Protein AF-A0A428MPW0-F1 (afdb_monomer)

Structure (mmCIF, N/CA/C/O backbone):
data_AF-A0A428MPW0-F1
#
_entry.id   AF-A0A428MPW0-F1
#
loop_
_atom_site.group_PDB
_atom_site.id
_atom_site.type_symbol
_atom_site.label_atom_id
_atom_site.label_alt_id
_atom_site.label_comp_id
_atom_site.label_asym_id
_atom_site.label_entity_id
_atom_site.label_seq_id
_atom_site.pdbx_PDB_ins_code
_atom_site.Cartn_x
_atom_site.Cartn_y
_atom_site.Cartn_z
_atom_site.occupancy
_atom_site.B_i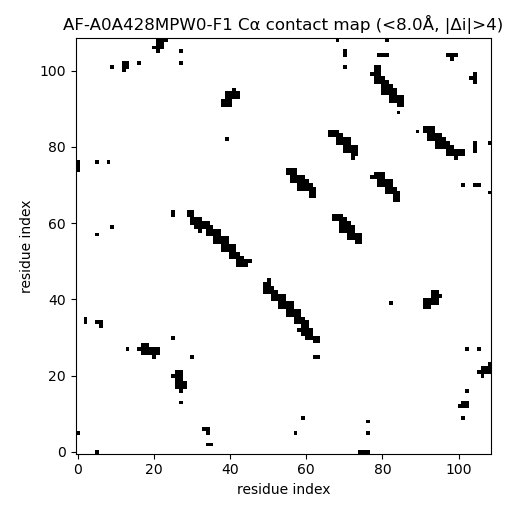so_or_equiv
_atom_site.auth_seq_id
_atom_site.auth_comp_id
_atom_site.auth_asym_id
_atom_site.auth_atom_id
_atom_site.pdbx_PDB_model_num
ATOM 1 N N . MET A 1 1 ? 7.325 -9.924 6.554 1.00 91.38 1 MET A N 1
ATOM 2 C CA . MET A 1 1 ? 8.188 -9.759 5.364 1.00 91.38 1 MET A CA 1
ATOM 3 C C . MET A 1 1 ? 9.357 -8.851 5.699 1.00 91.38 1 MET A C 1
ATOM 5 O O . MET A 1 1 ? 9.219 -8.019 6.589 1.00 91.38 1 MET A O 1
ATOM 9 N N . THR A 1 2 ? 10.486 -9.008 5.016 1.00 96.00 2 THR A N 1
ATOM 10 C CA . THR A 1 2 ? 11.649 -8.113 5.094 1.00 96.00 2 THR A CA 1
ATOM 11 C C . THR A 1 2 ? 11.531 -6.968 4.084 1.00 96.00 2 THR A C 1
ATOM 13 O O . THR A 1 2 ? 10.747 -7.035 3.137 1.00 96.00 2 THR A O 1
ATOM 16 N N . LEU A 1 3 ? 12.332 -5.913 4.260 1.00 96.75 3 LEU A N 1
ATOM 17 C CA . LEU A 1 3 ? 12.370 -4.779 3.331 1.00 96.75 3 LEU A CA 1
ATOM 18 C C . LEU A 1 3 ? 12.717 -5.208 1.893 1.00 96.75 3 LEU A C 1
ATOM 20 O O . LEU A 1 3 ? 12.130 -4.696 0.939 1.00 96.75 3 LEU A O 1
ATOM 24 N N . ASP A 1 4 ? 13.643 -6.153 1.730 1.00 97.62 4 ASP A N 1
ATOM 25 C CA . ASP A 1 4 ? 14.075 -6.613 0.408 1.00 97.62 4 ASP A CA 1
ATOM 26 C C . ASP A 1 4 ? 13.006 -7.464 -0.283 1.00 97.62 4 ASP A C 1
ATOM 28 O O . ASP A 1 4 ? 12.777 -7.296 -1.481 1.00 97.62 4 ASP A O 1
ATOM 32 N N . GLU A 1 5 ? 12.276 -8.291 0.471 1.00 98.00 5 GLU A N 1
ATOM 33 C CA . GLU A 1 5 ? 11.110 -9.020 -0.047 1.00 98.00 5 GLU A CA 1
ATOM 34 C C . GLU A 1 5 ? 10.023 -8.056 -0.538 1.00 98.00 5 GLU A C 1
ATOM 36 O O . GLU A 1 5 ? 9.470 -8.242 -1.623 1.00 98.00 5 GLU A O 1
ATOM 41 N N . VAL A 1 6 ? 9.746 -6.987 0.219 1.00 98.12 6 VAL A N 1
ATOM 42 C CA . VAL A 1 6 ? 8.759 -5.971 -0.178 1.00 98.12 6 VAL A CA 1
ATOM 43 C C . VAL A 1 6 ? 9.205 -5.239 -1.442 1.00 98.12 6 VAL A C 1
ATOM 45 O O . VAL A 1 6 ? 8.417 -5.079 -2.373 1.00 98.12 6 VAL A O 1
ATOM 48 N N . ARG A 1 7 ? 10.477 -4.832 -1.524 1.00 98.31 7 ARG A N 1
ATOM 49 C CA . ARG A 1 7 ? 11.033 -4.189 -2.727 1.00 98.31 7 ARG A CA 1
ATOM 50 C C . ARG A 1 7 ? 10.943 -5.097 -3.949 1.00 98.31 7 ARG A C 1
ATOM 52 O O . ARG A 1 7 ? 10.584 -4.621 -5.025 1.00 98.31 7 ARG A O 1
ATOM 59 N N . ALA A 1 8 ? 11.263 -6.380 -3.794 1.00 97.94 8 ALA A N 1
ATOM 60 C CA . ALA A 1 8 ? 11.168 -7.356 -4.872 1.00 97.94 8 ALA A CA 1
ATOM 61 C C . ALA A 1 8 ? 9.721 -7.514 -5.360 1.00 97.94 8 ALA A C 1
ATOM 63 O O . ALA A 1 8 ? 9.478 -7.467 -6.565 1.00 97.94 8 ALA A O 1
ATOM 64 N N . LEU A 1 9 ? 8.757 -7.612 -4.439 1.00 98.06 9 LEU A N 1
ATOM 65 C CA . LEU A 1 9 ? 7.338 -7.730 -4.776 1.00 98.06 9 LEU A CA 1
ATOM 66 C C . LEU A 1 9 ? 6.808 -6.480 -5.497 1.00 98.06 9 LEU A C 1
ATOM 68 O O . LEU A 1 9 ? 6.153 -6.602 -6.531 1.00 98.06 9 LEU A O 1
ATOM 72 N N . VAL A 1 10 ? 7.117 -5.281 -4.990 1.00 97.88 10 VAL A N 1
ATOM 73 C CA . VAL A 1 10 ? 6.702 -4.012 -5.614 1.00 97.88 10 VAL A CA 1
ATOM 74 C C . VAL A 1 10 ? 7.257 -3.898 -7.032 1.00 97.88 10 VAL A C 1
ATOM 76 O O . VAL A 1 10 ? 6.512 -3.544 -7.940 1.00 97.88 10 VAL A O 1
ATOM 79 N N . ARG A 1 11 ? 8.532 -4.255 -7.246 1.00 97.81 11 ARG A N 1
ATOM 80 C CA . ARG A 1 11 ? 9.144 -4.285 -8.586 1.00 97.81 11 ARG A CA 1
ATOM 81 C C . ARG A 1 11 ? 8.453 -5.284 -9.509 1.00 97.81 11 ARG A C 1
ATOM 83 O O . ARG A 1 11 ? 8.158 -4.944 -10.648 1.00 97.81 11 ARG A O 1
ATOM 90 N N . ALA A 1 12 ? 8.174 -6.493 -9.025 1.00 97.38 12 ALA A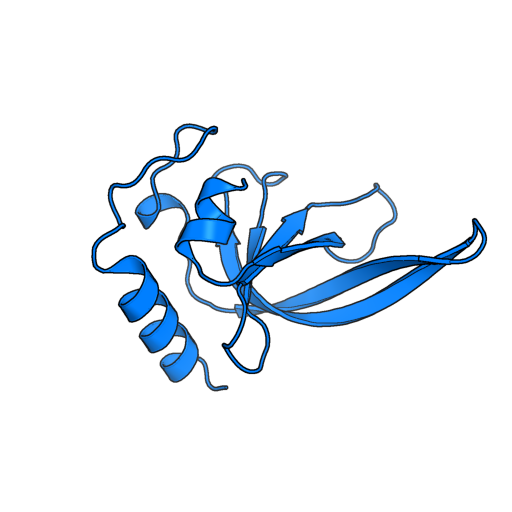 N 1
ATOM 91 C CA . ALA A 1 12 ? 7.495 -7.515 -9.818 1.00 97.38 12 ALA A CA 1
ATOM 92 C C . ALA A 1 12 ? 6.080 -7.074 -10.233 1.00 97.38 12 ALA A C 1
ATOM 94 O O . ALA A 1 12 ? 5.677 -7.289 -11.370 1.00 97.38 12 ALA A O 1
ATOM 95 N N . GLN A 1 13 ? 5.342 -6.412 -9.339 1.00 96.19 13 GLN A N 1
ATOM 96 C CA . GLN A 1 13 ? 3.984 -5.924 -9.603 1.00 96.19 13 GLN A CA 1
ATOM 97 C C . GLN A 1 13 ? 3.937 -4.677 -10.506 1.00 96.19 13 GLN A C 1
ATOM 99 O O . GLN A 1 13 ? 2.895 -4.396 -11.099 1.00 96.19 13 GLN A O 1
ATOM 104 N N . SER A 1 14 ? 5.031 -3.915 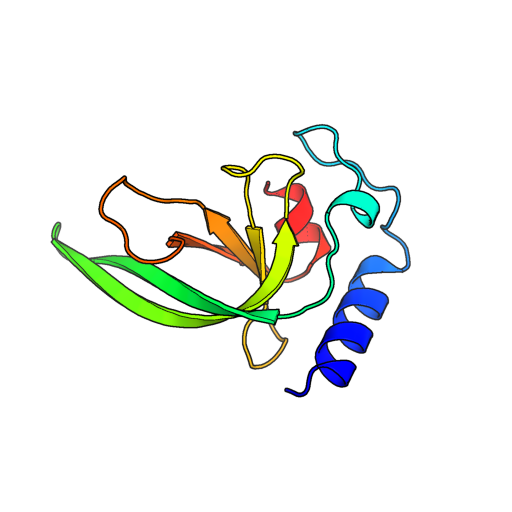-10.613 1.00 96.56 14 SER A N 1
ATOM 105 C CA . SER A 1 14 ? 5.077 -2.667 -11.386 1.00 96.56 14 SER A CA 1
ATOM 106 C C . SER A 1 14 ? 5.798 -2.763 -12.729 1.00 96.56 14 SER A C 1
ATOM 108 O O . SER A 1 14 ? 5.615 -1.861 -13.542 1.00 96.56 14 SER A O 1
ATOM 110 N N . ALA A 1 15 ? 6.575 -3.823 -12.982 1.00 94.25 15 ALA A N 1
ATOM 111 C CA . ALA A 1 15 ? 7.524 -3.920 -14.099 1.00 94.25 15 ALA A CA 1
ATOM 112 C C . ALA A 1 15 ? 6.960 -3.502 -15.471 1.00 94.25 15 ALA A C 1
ATOM 114 O O . ALA A 1 15 ? 7.621 -2.774 -16.207 1.00 94.25 15 ALA A O 1
ATOM 115 N N . GLU A 1 16 ? 5.733 -3.909 -15.797 1.00 95.25 16 GLU A N 1
ATOM 116 C CA . GLU A 1 16 ? 5.092 -3.618 -17.092 1.00 95.25 16 GLU A CA 1
ATOM 117 C C . GLU A 1 16 ? 4.179 -2.382 -17.062 1.00 95.25 16 GLU A C 1
ATOM 119 O O . GLU A 1 16 ? 3.648 -1.969 -18.088 1.00 95.25 16 GLU A O 1
ATOM 124 N N . ASN A 1 17 ? 3.999 -1.769 -15.889 1.00 97.06 17 ASN A N 1
ATOM 125 C CA . ASN A 1 17 ? 2.972 -0.757 -15.642 1.00 97.06 17 ASN A CA 1
ATOM 126 C C . ASN A 1 17 ? 3.529 0.599 -15.187 1.00 97.06 17 ASN A C 1
ATOM 128 O O . ASN A 1 17 ? 2.757 1.491 -14.845 1.00 97.06 17 ASN A O 1
ATOM 132 N N . LEU A 1 18 ? 4.853 0.787 -15.171 1.00 97.06 18 LEU A N 1
ATOM 133 C CA . LEU A 1 18 ? 5.498 2.006 -14.658 1.00 97.06 18 LEU A CA 1
ATOM 134 C C . LEU A 1 18 ? 4.988 3.303 -15.310 1.00 97.06 18 LEU A C 1
ATOM 136 O O . LEU A 1 18 ? 4.893 4.331 -14.639 1.00 97.06 18 LEU A O 1
ATOM 140 N N . SER A 1 19 ? 4.628 3.249 -16.594 1.00 97.88 19 SER A N 1
ATOM 141 C CA . SER A 1 19 ? 4.137 4.391 -17.373 1.00 97.88 19 SER A CA 1
ATOM 142 C C . SER A 1 19 ? 2.620 4.603 -17.295 1.00 97.88 19 SER A C 1
ATOM 144 O O . SER A 1 19 ? 2.123 5.605 -17.820 1.00 97.88 19 SER A O 1
ATOM 146 N N . VAL A 1 20 ? 1.879 3.700 -16.641 1.00 98.12 20 VAL A N 1
ATOM 147 C CA . VAL A 1 20 ? 0.428 3.830 -16.456 1.00 98.12 20 VAL A CA 1
ATOM 148 C C . VAL A 1 20 ? 0.136 5.061 -15.605 1.00 98.12 20 VAL A C 1
ATOM 150 O O . VAL A 1 20 ? 0.823 5.323 -14.620 1.00 98.12 20 VAL A O 1
ATOM 153 N N . THR A 1 21 ? -0.888 5.816 -16.002 1.00 97.69 21 THR A N 1
ATOM 154 C CA . THR A 1 21 ? -1.307 7.069 -15.364 1.00 97.69 21 THR A CA 1
ATOM 155 C C . THR A 1 21 ? -2.670 6.887 -14.691 1.00 97.69 21 THR A C 1
ATOM 157 O O . THR A 1 21 ? -3.559 6.297 -15.304 1.00 97.69 21 THR A O 1
ATOM 160 N N . ASN A 1 22 ? -2.847 7.370 -13.456 1.00 95.94 22 ASN A N 1
ATOM 161 C CA . ASN A 1 22 ? -4.135 7.317 -12.744 1.00 95.94 22 ASN A CA 1
ATOM 162 C C . ASN A 1 22 ? -5.027 8.546 -13.034 1.00 95.94 22 ASN A C 1
ATOM 164 O O . ASN A 1 22 ? -4.661 9.441 -13.803 1.00 95.94 22 ASN A O 1
ATOM 168 N N . ALA A 1 23 ? -6.200 8.618 -12.393 1.00 94.06 23 ALA A N 1
ATOM 169 C CA . ALA A 1 23 ? -7.139 9.736 -12.544 1.00 94.06 23 ALA A CA 1
ATOM 170 C C . ALA A 1 23 ? -6.546 11.089 -12.101 1.00 94.06 23 ALA A C 1
ATOM 172 O O . ALA A 1 23 ? -6.874 12.131 -12.673 1.00 94.06 23 ALA A O 1
ATOM 173 N N . HIS A 1 24 ? -5.613 11.070 -11.147 1.00 93.31 24 HIS A N 1
ATOM 174 C CA . HIS A 1 24 ? -4.887 12.248 -10.665 1.00 93.31 24 HIS A CA 1
ATOM 175 C C . HIS A 1 24 ? -3.671 12.628 -11.525 1.00 93.31 24 HIS A C 1
ATOM 177 O O . HIS A 1 24 ? -2.903 13.519 -11.163 1.00 93.31 24 HIS A O 1
ATOM 183 N N . ARG A 1 25 ? -3.528 12.018 -12.712 1.00 94.81 25 ARG A N 1
ATOM 184 C CA . ARG A 1 25 ? -2.511 12.342 -13.728 1.00 94.81 25 ARG A CA 1
ATOM 185 C C . ARG A 1 25 ? -1.064 12.124 -13.274 1.00 94.81 25 ARG A C 1
ATOM 187 O O . ARG A 1 25 ? -0.154 12.721 -13.850 1.00 94.81 25 ARG A O 1
ATOM 194 N N . ILE A 1 26 ? -0.839 11.255 -12.292 1.00 95.81 26 ILE A N 1
ATOM 195 C CA . ILE A 1 26 ? 0.504 10.791 -11.924 1.00 95.81 26 ILE A CA 1
ATOM 196 C C . ILE A 1 26 ? 0.775 9.434 -12.561 1.00 95.81 26 ILE A C 1
ATOM 198 O O . ILE A 1 26 ? -0.155 8.660 -12.780 1.00 95.81 26 ILE A O 1
ATOM 202 N N . LYS A 1 27 ? 2.041 9.142 -12.861 1.00 97.38 27 LYS A N 1
ATOM 203 C CA . LYS A 1 27 ? 2.478 7.821 -13.328 1.00 97.38 27 LYS A CA 1
ATOM 204 C C . LYS A 1 27 ? 2.815 6.903 -12.157 1.00 97.38 27 LYS A C 1
ATOM 206 O O . LYS A 1 27 ? 3.270 7.379 -11.116 1.00 97.38 27 LYS A O 1
ATOM 211 N N . LEU A 1 28 ? 2.693 5.589 -12.341 1.00 97.75 28 LEU A N 1
ATOM 212 C CA . LEU A 1 28 ? 3.032 4.616 -11.297 1.00 97.75 28 LEU A CA 1
ATOM 213 C C . LEU A 1 28 ? 4.487 4.757 -10.822 1.00 97.75 28 LEU A C 1
ATOM 215 O O . LEU A 1 28 ? 4.746 4.713 -9.622 1.00 97.75 28 LEU A O 1
ATOM 219 N N . GLU A 1 29 ? 5.431 4.998 -11.736 1.00 97.44 29 GLU A N 1
ATOM 220 C CA . GLU A 1 29 ? 6.842 5.233 -11.392 1.00 97.44 29 GLU A CA 1
ATOM 221 C C . GLU A 1 29 ? 7.058 6.425 -10.444 1.00 97.44 29 GLU A C 1
ATOM 223 O O . GLU A 1 29 ? 7.991 6.412 -9.647 1.00 97.44 29 GLU A O 1
ATOM 228 N N . GLN A 1 30 ? 6.183 7.434 -10.505 1.00 96.81 30 GLN A N 1
ATOM 229 C CA . GLN A 1 30 ? 6.245 8.622 -9.651 1.00 96.81 30 GLN A CA 1
ATOM 230 C C . GLN A 1 30 ? 5.622 8.368 -8.277 1.00 96.81 30 GLN A C 1
ATOM 232 O O . GLN A 1 30 ? 5.972 9.045 -7.314 1.00 96.81 30 GLN A O 1
ATOM 237 N N . ALA A 1 31 ? 4.694 7.412 -8.195 1.00 97.31 31 ALA A N 1
ATOM 238 C CA . ALA A 1 31 ? 4.000 7.080 -6.962 1.00 97.31 31 ALA A CA 1
ATOM 239 C C . ALA A 1 31 ? 4.805 6.128 -6.068 1.00 97.31 31 ALA A C 1
ATOM 241 O O . ALA A 1 31 ? 4.653 6.165 -4.850 1.00 97.31 31 ALA A O 1
ATOM 242 N N . ILE A 1 32 ? 5.633 5.248 -6.640 1.00 97.75 32 ILE A N 1
ATOM 243 C CA . ILE A 1 32 ? 6.397 4.249 -5.877 1.00 97.75 32 ILE A CA 1
ATOM 244 C C . ILE A 1 32 ? 7.480 4.928 -5.029 1.00 97.75 32 ILE A C 1
ATOM 246 O O . ILE A 1 32 ? 8.264 5.734 -5.522 1.00 97.75 32 ILE A O 1
ATOM 250 N N . ILE A 1 33 ? 7.575 4.538 -3.755 1.00 97.38 33 ILE A N 1
ATOM 251 C CA . ILE A 1 33 ? 8.596 5.037 -2.822 1.00 97.38 33 ILE A CA 1
ATOM 252 C C . ILE A 1 33 ? 9.430 3.899 -2.226 1.00 97.38 33 ILE A C 1
ATOM 254 O O . ILE A 1 33 ? 9.131 2.718 -2.407 1.00 97.38 33 ILE A O 1
ATOM 258 N N . SER A 1 34 ? 10.482 4.241 -1.470 1.00 97.06 34 SER A N 1
ATOM 259 C CA . SER A 1 34 ? 11.169 3.240 -0.646 1.00 97.06 34 SER A CA 1
ATOM 260 C C . SER A 1 34 ? 10.214 2.719 0.434 1.00 97.06 34 SER A C 1
ATOM 262 O O . SER A 1 34 ? 9.686 3.538 1.190 1.00 97.06 34 SER A O 1
ATOM 264 N N . PRO A 1 35 ? 10.022 1.391 0.558 1.00 98.25 35 PRO A N 1
ATOM 265 C CA . PRO A 1 35 ? 9.090 0.858 1.534 1.00 98.25 35 PRO A CA 1
ATOM 266 C C . PRO A 1 35 ? 9.481 1.187 2.973 1.00 98.25 35 PRO A C 1
ATOM 268 O O . PRO A 1 35 ? 10.661 1.151 3.327 1.00 98.25 35 PRO A O 1
ATOM 271 N N . GLN A 1 36 ? 8.478 1.452 3.804 1.00 97.75 36 GLN A N 1
ATOM 272 C CA . GLN A 1 36 ? 8.622 1.639 5.249 1.00 97.75 36 GLN A CA 1
ATOM 273 C C . GLN A 1 36 ? 7.398 1.085 5.974 1.00 97.75 36 GLN A C 1
ATOM 275 O O . GLN A 1 36 ? 6.304 1.059 5.414 1.00 97.75 36 GLN A O 1
ATOM 280 N N . THR A 1 37 ? 7.564 0.632 7.211 1.00 97.88 37 THR A N 1
ATOM 281 C CA . THR A 1 37 ? 6.437 0.176 8.027 1.00 97.88 37 THR A CA 1
ATOM 282 C C . THR A 1 37 ? 5.700 1.368 8.623 1.00 97.88 37 THR A C 1
ATOM 284 O O . THR A 1 37 ? 6.314 2.308 9.124 1.00 97.88 37 THR A O 1
ATOM 287 N N . ILE A 1 38 ? 4.371 1.329 8.579 1.00 97.88 38 ILE A N 1
ATOM 288 C CA . ILE A 1 38 ? 3.501 2.340 9.180 1.00 97.88 38 ILE A CA 1
ATOM 289 C C . ILE A 1 38 ? 2.350 1.674 9.932 1.00 97.88 38 ILE A C 1
ATOM 291 O O . ILE A 1 38 ? 1.975 0.537 9.637 1.00 97.88 38 ILE A O 1
ATOM 295 N N . SER A 1 39 ? 1.760 2.414 10.868 1.00 97.94 39 SER A N 1
ATOM 296 C CA . SER A 1 39 ? 0.484 2.057 11.484 1.00 97.94 39 SER A CA 1
ATOM 29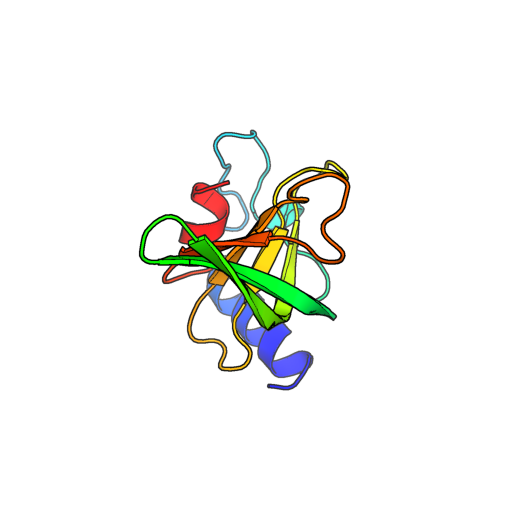7 C C . SER A 1 39 ? -0.660 2.816 10.808 1.00 97.94 39 SER A C 1
ATOM 299 O O . SER A 1 39 ? -0.524 3.990 10.464 1.00 97.94 39 SER A O 1
ATOM 301 N N . LEU A 1 40 ? -1.783 2.132 10.618 1.00 97.81 40 LEU A N 1
ATOM 302 C CA . LEU A 1 40 ? -3.003 2.609 9.968 1.00 97.81 40 LEU A CA 1
ATOM 303 C C . LEU A 1 40 ? -4.198 2.362 10.883 1.00 97.81 40 LEU A C 1
ATOM 305 O O . LEU A 1 40 ? -4.200 1.395 11.639 1.00 97.81 40 LEU A O 1
ATOM 309 N N . ILE A 1 41 ? -5.248 3.165 10.757 1.00 98.06 41 ILE A N 1
ATOM 310 C CA . ILE A 1 41 ? -6.555 2.870 11.346 1.00 98.06 41 ILE A CA 1
ATOM 311 C C . ILE A 1 41 ? -7.418 2.166 10.295 1.00 98.06 41 ILE A C 1
ATOM 313 O O . ILE A 1 41 ? -7.701 2.711 9.230 1.00 98.06 41 ILE A O 1
ATOM 317 N N . PHE A 1 42 ? -7.881 0.963 10.614 1.00 96.94 42 PHE A N 1
ATOM 318 C CA . PHE A 1 42 ? -8.994 0.313 9.940 1.00 96.94 42 PHE A CA 1
ATOM 319 C C . PHE A 1 42 ? -10.284 0.658 10.677 1.00 96.94 42 PHE A C 1
ATOM 321 O O . PHE A 1 42 ? -10.542 0.170 11.780 1.00 96.94 42 PHE A O 1
ATOM 328 N N . ARG A 1 43 ? -11.069 1.541 10.061 1.00 95.75 43 ARG A N 1
ATOM 329 C CA . ARG A 1 43 ? -12.322 2.046 10.608 1.00 95.75 43 ARG A CA 1
ATOM 330 C C . ARG A 1 43 ? -13.493 1.261 10.037 1.00 95.75 43 ARG A C 1
ATOM 332 O O . ARG A 1 43 ? -13.656 1.160 8.826 1.00 95.75 43 ARG A O 1
ATOM 339 N N . THR A 1 44 ? -14.332 0.738 10.920 1.00 94.38 44 THR A N 1
ATOM 340 C CA . THR A 1 44 ? -15.571 0.037 10.566 1.00 94.38 44 THR A CA 1
ATOM 341 C C . THR A 1 44 ? -16.758 0.705 11.243 1.00 94.38 44 THR A C 1
ATOM 343 O O . THR A 1 44 ? -16.615 1.300 12.311 1.00 94.38 44 THR A O 1
ATOM 346 N N . VAL A 1 45 ? -17.934 0.618 10.622 1.00 92.38 45 VAL A N 1
ATOM 347 C CA . VAL A 1 45 ? -19.196 1.050 11.229 1.00 92.38 45 VAL A CA 1
ATOM 348 C C . VAL A 1 45 ? -20.043 -0.189 11.466 1.00 92.38 45 VAL A C 1
ATOM 350 O O . VAL A 1 45 ? -20.410 -0.879 10.519 1.00 92.38 45 VAL A O 1
ATOM 353 N N . VAL A 1 46 ? -20.332 -0.476 12.732 1.00 91.94 46 VAL A N 1
ATOM 354 C CA . VAL A 1 46 ? -21.173 -1.602 13.154 1.00 91.94 46 VAL A CA 1
ATOM 355 C C . VAL A 1 46 ? -22.281 -1.031 14.027 1.00 91.94 46 VAL A C 1
ATOM 357 O O . VAL A 1 46 ? -21.997 -0.308 14.981 1.00 91.94 46 VAL A O 1
ATOM 360 N N . ASP A 1 47 ? -23.537 -1.287 13.664 1.00 92.94 47 ASP A N 1
ATOM 361 C CA . ASP A 1 47 ? -24.727 -0.784 14.370 1.00 92.94 47 ASP A CA 1
ATOM 362 C C . ASP A 1 47 ? -24.707 0.739 14.613 1.00 92.94 47 ASP A C 1
ATOM 364 O O . ASP A 1 47 ? -25.025 1.236 15.694 1.00 92.94 47 ASP A O 1
ATOM 368 N N . GLY A 1 48 ? -24.264 1.500 13.605 1.00 92.69 48 GLY A N 1
ATOM 369 C CA . GLY A 1 48 ? -24.160 2.963 13.667 1.00 92.69 48 GLY A CA 1
ATOM 370 C C . GLY A 1 48 ? -23.021 3.490 14.547 1.00 92.69 48 GLY A C 1
ATOM 371 O O . GLY A 1 48 ? -22.903 4.700 14.731 1.00 92.69 48 GLY A O 1
ATOM 372 N N . ARG A 1 49 ? -22.167 2.612 15.086 1.00 92.81 49 ARG A N 1
ATOM 373 C CA . ARG A 1 49 ? -21.008 2.984 15.904 1.00 92.81 49 ARG A CA 1
ATOM 374 C C . ARG A 1 49 ? -19.714 2.775 15.140 1.00 92.81 49 ARG A C 1
ATOM 376 O O . ARG A 1 49 ? -19.504 1.740 14.510 1.00 92.81 49 ARG A O 1
ATOM 383 N N . VAL A 1 50 ? -18.833 3.762 15.243 1.00 92.69 50 VAL A N 1
ATOM 384 C CA . VAL A 1 50 ? -17.476 3.691 14.705 1.00 92.69 50 VAL A CA 1
ATOM 385 C C . VAL A 1 50 ? -16.624 2.802 15.607 1.00 92.69 50 VAL A C 1
ATOM 387 O O . VAL A 1 50 ? -16.592 2.986 16.825 1.00 92.69 50 VAL A O 1
ATOM 390 N N . LYS A 1 51 ? -15.919 1.850 14.999 1.00 94.94 51 LYS A N 1
ATOM 391 C CA . LYS A 1 51 ? -14.899 1.031 15.645 1.00 94.94 51 LYS A CA 1
ATOM 392 C C . LYS A 1 51 ? -13.607 1.113 14.849 1.00 94.94 51 LYS A C 1
ATOM 394 O O . LYS A 1 51 ? -13.572 0.733 13.677 1.00 94.94 51 LYS A O 1
ATOM 399 N N . ASP A 1 52 ? -12.555 1.529 15.538 1.00 95.75 52 ASP A N 1
ATOM 400 C CA . ASP A 1 52 ? -11.215 1.645 14.982 1.00 95.75 52 ASP A CA 1
ATOM 401 C C . ASP A 1 52 ? -10.334 0.498 15.467 1.00 95.75 52 ASP A C 1
ATOM 403 O O . ASP A 1 52 ? -10.326 0.140 16.647 1.00 95.75 52 ASP A O 1
ATOM 407 N N . GLN A 1 53 ? -9.567 -0.062 14.540 1.00 96.06 53 GLN A N 1
ATOM 408 C CA . GLN A 1 53 ? -8.497 -1.003 14.820 1.00 96.06 53 GLN A CA 1
ATOM 409 C C . GLN A 1 53 ? -7.200 -0.472 14.222 1.00 96.06 53 GLN A C 1
ATOM 411 O O . GLN A 1 53 ? -7.161 -0.131 13.044 1.00 96.06 53 GLN A O 1
ATOM 416 N N . THR A 1 54 ? -6.119 -0.464 14.998 1.00 97.19 54 THR A N 1
ATOM 417 C CA . THR A 1 54 ? -4.793 -0.179 14.443 1.00 97.19 54 THR A CA 1
ATOM 418 C C . THR A 1 54 ? -4.235 -1.420 13.749 1.00 97.19 54 THR A C 1
ATOM 420 O O . THR A 1 54 ? -4.228 -2.508 14.327 1.00 97.19 54 THR A O 1
ATOM 423 N N . LEU A 1 55 ? -3.756 -1.255 12.519 1.00 96.75 55 LEU A N 1
ATOM 424 C CA . LEU A 1 55 ? -3.068 -2.272 11.726 1.00 96.75 55 LEU A CA 1
ATOM 425 C C . LEU A 1 55 ? -1.664 -1.790 11.374 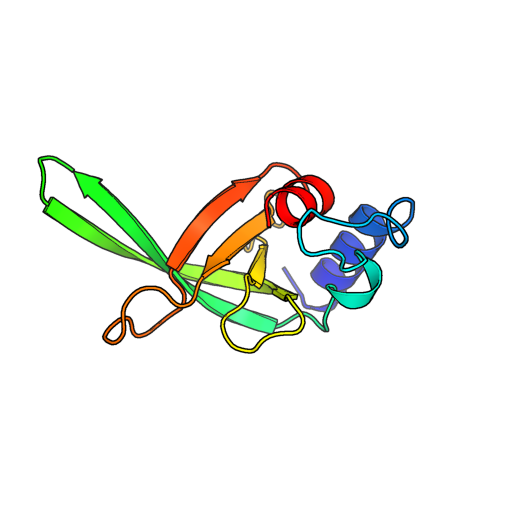1.00 96.75 55 LEU A C 1
ATOM 427 O O . LEU A 1 55 ? -1.460 -0.597 11.168 1.00 96.75 55 LEU A O 1
ATOM 431 N N . ASN A 1 56 ? -0.721 -2.717 11.234 1.00 97.56 56 ASN A N 1
ATOM 432 C CA . ASN A 1 56 ? 0.575 -2.428 10.632 1.00 97.56 56 ASN A CA 1
ATOM 433 C C . ASN A 1 56 ? 0.561 -2.826 9.154 1.00 97.56 56 ASN A C 1
ATOM 435 O O . ASN A 1 56 ? -0.083 -3.801 8.761 1.00 97.56 56 ASN A O 1
ATOM 439 N N . ALA A 1 57 ? 1.248 -2.045 8.329 1.00 98.25 57 ALA A N 1
ATOM 440 C CA . ALA A 1 57 ? 1.381 -2.289 6.901 1.00 98.25 57 ALA A CA 1
ATOM 441 C C . ALA A 1 57 ? 2.684 -1.682 6.375 1.00 98.25 57 ALA A C 1
ATOM 443 O O . ALA A 1 57 ? 3.325 -0.858 7.029 1.00 98.25 57 ALA A O 1
ATOM 444 N N . TRP A 1 58 ? 3.051 -2.062 5.159 1.00 98.62 58 TRP A N 1
ATOM 445 C CA . TRP A 1 58 ? 4.113 -1.409 4.409 1.00 98.62 58 TRP A CA 1
ATOM 446 C C . TRP A 1 58 ? 3.537 -0.250 3.611 1.00 98.62 58 TRP A C 1
ATOM 448 O O . TRP A 1 58 ? 2.649 -0.456 2.796 1.00 98.62 58 TRP A O 1
ATOM 458 N N . LEU A 1 59 ? 4.053 0.957 3.795 1.00 98.44 59 LEU A N 1
ATOM 459 C CA . LEU A 1 59 ? 3.849 2.060 2.867 1.00 98.44 59 LEU A CA 1
ATOM 460 C C . LEU A 1 59 ? 4.788 1.864 1.678 1.00 98.44 59 LEU A C 1
ATOM 462 O O . LEU A 1 59 ? 6.000 1.808 1.871 1.00 98.44 59 LEU A O 1
ATOM 466 N N . VAL A 1 60 ? 4.237 1.743 0.472 1.00 98.44 60 VAL A N 1
ATOM 467 C CA . VAL A 1 60 ? 4.994 1.408 -0.751 1.00 98.44 60 VAL A CA 1
ATOM 468 C C . VAL A 1 60 ? 4.804 2.420 -1.877 1.00 98.44 60 VAL A C 1
ATOM 470 O O . VAL A 1 60 ? 5.581 2.430 -2.831 1.00 98.44 60 VAL A O 1
ATOM 473 N N . GLY A 1 61 ? 3.809 3.296 -1.762 1.00 97.62 61 GLY A N 1
ATOM 474 C CA . GLY A 1 61 ? 3.626 4.404 -2.684 1.00 97.62 61 GLY A CA 1
ATOM 475 C C . GLY A 1 61 ? 2.850 5.560 -2.073 1.00 97.62 61 GLY A C 1
ATOM 476 O O . GLY A 1 61 ? 2.228 5.424 -1.020 1.00 97.62 61 GLY A O 1
ATOM 477 N N . GLN A 1 62 ? 2.889 6.706 -2.733 1.00 96.75 62 GLN A N 1
ATOM 478 C CA . GLN A 1 62 ? 2.154 7.900 -2.349 1.00 96.75 62 GLN A CA 1
ATOM 479 C C . GLN A 1 62 ? 1.908 8.800 -3.550 1.00 96.75 62 GLN A C 1
ATOM 481 O O . GLN A 1 62 ? 2.687 8.819 -4.499 1.00 96.75 62 GLN A O 1
ATOM 486 N N . GLU A 1 63 ? 0.862 9.605 -3.467 1.00 93.75 63 GLU A N 1
ATOM 487 C CA . GLU A 1 63 ? 0.692 10.729 -4.374 1.00 93.75 63 GLU A CA 1
ATOM 488 C C . GLU A 1 63 ? 1.671 11.865 -4.062 1.00 93.75 63 GLU A C 1
ATOM 490 O O . GLU A 1 63 ? 2.234 11.954 -2.968 1.00 93.75 63 GLU A O 1
ATOM 495 N N . GLY A 1 64 ? 1.867 12.752 -5.040 1.00 83.69 64 GLY A N 1
ATOM 496 C CA . GLY A 1 64 ? 2.812 13.867 -4.944 1.00 83.69 64 GLY A CA 1
ATOM 497 C C . GLY A 1 64 ? 2.422 14.960 -3.942 1.00 83.69 64 GLY A C 1
ATOM 498 O O . GLY A 1 64 ? 3.237 15.843 -3.679 1.00 83.69 64 GLY A O 1
ATOM 499 N N . THR A 1 65 ? 1.210 14.925 -3.379 1.00 86.44 65 THR A N 1
ATOM 500 C CA . THR A 1 65 ? 0.765 15.869 -2.345 1.00 86.44 65 THR A CA 1
ATOM 501 C C . THR A 1 65 ? 0.847 15.251 -0.949 1.00 86.44 65 THR A C 1
ATOM 503 O O . THR A 1 65 ? 0.732 14.036 -0.756 1.00 86.44 65 THR A O 1
ATOM 506 N N . ALA A 1 66 ? 1.055 16.102 0.060 1.00 81.12 66 ALA A N 1
ATOM 507 C CA . ALA A 1 66 ? 1.174 15.658 1.448 1.00 81.12 66 ALA A CA 1
ATOM 508 C C . ALA A 1 66 ? -0.098 14.934 1.928 1.00 81.12 66 ALA A C 1
ATOM 510 O O . ALA A 1 66 ? -0.012 13.880 2.562 1.00 81.12 66 ALA A O 1
ATOM 511 N N . ASP A 1 67 ? -1.260 15.462 1.551 1.00 86.88 67 ASP A N 1
ATOM 512 C CA . ASP A 1 67 ? -2.601 14.974 1.879 1.00 86.88 67 ASP A CA 1
ATOM 513 C C . ASP A 1 67 ? -3.142 13.896 0.928 1.00 86.88 67 ASP A C 1
ATOM 515 O O . ASP A 1 67 ? -4.151 13.264 1.241 1.00 86.88 67 ASP A O 1
ATOM 519 N N . GLY A 1 68 ? -2.464 13.658 -0.197 1.00 92.50 68 GLY A N 1
ATOM 520 C CA . GLY A 1 68 ? -2.885 12.691 -1.204 1.00 92.50 68 GLY A CA 1
ATOM 521 C C . GLY A 1 68 ? -2.847 11.250 -0.705 1.00 92.50 68 GLY A C 1
ATOM 522 O O . GLY A 1 68 ? -2.284 10.935 0.356 1.00 92.50 68 GLY A O 1
ATOM 523 N N . TYR A 1 69 ? -3.426 10.349 -1.492 1.00 96.81 69 TYR A N 1
ATOM 524 C CA . TYR A 1 69 ? -3.519 8.942 -1.133 1.00 96.81 69 TYR A CA 1
ATOM 525 C C . TYR A 1 69 ? -2.146 8.294 -0.947 1.00 96.81 69 TYR A C 1
ATOM 527 O O . TYR A 1 69 ? -1.126 8.675 -1.531 1.00 96.81 69 TYR A O 1
ATOM 535 N N . LYS A 1 70 ? -2.124 7.288 -0.079 1.00 98.00 70 LYS A N 1
ATOM 536 C CA . LYS A 1 70 ? -0.955 6.474 0.236 1.00 98.00 70 LYS A CA 1
ATOM 537 C C . LYS A 1 70 ? -1.257 5.031 -0.146 1.00 98.00 70 LYS A C 1
ATOM 539 O O . LYS A 1 70 ? -2.275 4.488 0.277 1.00 98.00 70 LYS A O 1
ATOM 544 N N . ILE A 1 71 ? -0.380 4.406 -0.925 1.00 98.38 71 ILE A N 1
ATOM 545 C CA . ILE A 1 71 ? -0.496 2.993 -1.285 1.00 98.38 71 ILE A CA 1
ATOM 546 C C . ILE A 1 71 ? 0.213 2.167 -0.223 1.00 98.38 71 ILE A C 1
ATOM 548 O O . ILE A 1 71 ? 1.423 2.293 -0.014 1.00 98.38 71 ILE A O 1
ATOM 552 N N . VAL A 1 72 ? -0.544 1.295 0.424 1.00 98.56 72 VAL A N 1
ATOM 553 C CA . VAL A 1 72 ? -0.057 0.404 1.473 1.00 98.56 72 VAL A CA 1
ATOM 554 C C . VAL A 1 72 ? -0.101 -1.047 1.012 1.00 98.56 72 VAL A C 1
ATOM 556 O O . VAL A 1 72 ? -0.793 -1.386 0.062 1.00 98.56 72 VAL A O 1
ATOM 559 N N . MET A 1 73 ? 0.635 -1.924 1.675 1.00 98.44 73 MET A N 1
ATOM 560 C CA . MET A 1 73 ? 0.673 -3.354 1.403 1.00 98.44 73 MET A CA 1
ATOM 561 C C . MET A 1 73 ? 0.602 -4.106 2.727 1.00 98.44 73 MET A C 1
ATOM 563 O O . MET A 1 73 ? 1.293 -3.754 3.687 1.00 98.44 73 MET A O 1
ATOM 567 N N . ARG A 1 74 ? -0.242 -5.138 2.797 1.00 97.25 74 ARG A N 1
ATOM 568 C CA . ARG A 1 74 ? -0.358 -5.980 3.996 1.00 97.25 74 ARG A CA 1
ATOM 569 C C . ARG A 1 74 ? 0.983 -6.626 4.342 1.00 97.25 74 ARG A C 1
ATOM 571 O O . ARG A 1 74 ? 1.806 -6.886 3.469 1.00 97.25 74 ARG A O 1
ATOM 578 N N . GLU A 1 75 ? 1.182 -6.939 5.619 1.00 96.44 75 GLU A N 1
ATOM 579 C CA . GLU A 1 75 ? 2.419 -7.570 6.108 1.00 96.44 75 GLU A CA 1
ATOM 580 C C . GLU A 1 75 ? 2.706 -8.947 5.489 1.00 96.44 75 GLU A C 1
ATOM 582 O O . GLU A 1 75 ? 3.856 -9.387 5.510 1.00 96.44 75 GLU A O 1
ATOM 587 N N . ASP A 1 76 ? 1.679 -9.608 4.942 1.00 95.00 76 ASP A N 1
ATOM 588 C CA . ASP A 1 76 ? 1.764 -10.887 4.231 1.00 95.00 76 ASP A CA 1
ATOM 589 C C . ASP A 1 76 ? 1.998 -10.744 2.714 1.00 95.00 76 ASP A C 1
ATOM 591 O O . ASP A 1 76 ? 2.144 -11.753 2.026 1.00 95.00 76 ASP A O 1
ATOM 595 N N . GLY A 1 77 ? 2.011 -9.513 2.188 1.00 94.94 77 GLY A N 1
ATOM 596 C CA . GLY A 1 77 ? 2.255 -9.207 0.777 1.00 94.94 77 GLY A CA 1
ATOM 597 C C . GLY A 1 77 ? 1.122 -9.583 -0.178 1.00 94.94 77 GLY A C 1
ATOM 598 O O . GLY A 1 77 ? 1.287 -9.455 -1.389 1.00 94.94 77 GLY A O 1
ATOM 599 N N . LYS A 1 78 ? -0.030 -10.049 0.324 1.00 95.25 78 LYS A N 1
ATOM 600 C CA . LYS A 1 78 ? -1.109 -10.582 -0.529 1.00 95.25 78 LYS A CA 1
ATOM 601 C C . LYS A 1 78 ? -2.028 -9.518 -1.110 1.00 95.25 78 LYS A C 1
ATOM 603 O O . LYS A 1 78 ? -2.717 -9.783 -2.090 1.00 95.25 78 LYS A O 1
ATOM 608 N N . GLN A 1 79 ? -2.106 -8.355 -0.473 1.00 97.56 79 GLN A N 1
ATOM 609 C CA . GLN A 1 79 ? -2.999 -7.275 -0.883 1.00 97.56 79 GLN A CA 1
ATOM 610 C C . GLN A 1 79 ? -2.315 -5.925 -0.742 1.00 97.56 79 GLN A C 1
ATOM 612 O O . GLN A 1 79 ? -1.519 -5.699 0.176 1.00 97.56 79 GLN A O 1
ATOM 617 N N . PHE A 1 80 ? -2.713 -5.023 -1.628 1.00 98.31 80 PHE A N 1
ATOM 618 C CA . PHE A 1 80 ? -2.377 -3.608 -1.578 1.00 98.31 80 PHE A CA 1
ATOM 619 C C . PHE A 1 80 ? -3.602 -2.830 -1.126 1.00 98.31 80 PHE A C 1
ATOM 621 O O . PHE A 1 80 ? -4.718 -3.309 -1.258 1.00 98.31 80 PHE A O 1
ATOM 628 N N . GLY A 1 81 ? -3.428 -1.654 -0.558 1.00 97.88 81 GLY A N 1
ATOM 629 C CA . GLY A 1 81 ? -4.517 -0.840 -0.050 1.00 97.88 81 GLY A CA 1
ATOM 630 C C . GLY A 1 81 ? -4.274 0.627 -0.317 1.00 97.88 81 GLY A C 1
ATOM 631 O O . GLY A 1 81 ? -3.162 1.025 -0.660 1.00 97.88 81 GLY A O 1
ATOM 632 N N . LEU A 1 82 ? -5.318 1.420 -0.122 1.00 97.75 82 LEU A N 1
ATOM 633 C CA . LEU A 1 82 ? -5.211 2.872 -0.090 1.00 97.75 82 LEU A CA 1
ATOM 634 C C . LEU A 1 82 ? -5.470 3.378 1.315 1.00 97.75 82 LEU A C 1
ATOM 636 O O . LEU A 1 82 ? -6.392 2.916 1.985 1.00 97.75 82 LEU A O 1
ATOM 640 N N . ALA A 1 83 ? -4.667 4.340 1.742 1.00 97.88 83 ALA A N 1
ATOM 641 C CA . ALA A 1 83 ? -4.860 5.069 2.977 1.00 97.88 83 ALA A CA 1
ATOM 642 C C . ALA A 1 83 ? -4.924 6.576 2.703 1.00 97.88 83 ALA A C 1
ATOM 644 O O . ALA A 1 83 ? -4.266 7.080 1.795 1.00 97.88 83 ALA A O 1
ATOM 645 N N . SER A 1 84 ? -5.725 7.288 3.491 1.00 96.31 84 SER A N 1
ATOM 646 C CA . SER A 1 84 ? -5.893 8.746 3.422 1.00 96.31 84 SER A CA 1
ATOM 647 C C . SER A 1 84 ? -5.624 9.384 4.782 1.00 96.31 84 SER A C 1
ATOM 649 O O . SER A 1 84 ? -5.557 8.689 5.796 1.00 96.31 84 SER A O 1
ATOM 651 N N . VAL A 1 85 ? -5.488 10.708 4.822 1.00 94.31 85 VAL A N 1
ATOM 652 C CA . VAL A 1 85 ? -5.213 11.454 6.062 1.00 94.31 85 VAL A CA 1
ATOM 653 C C . VAL A 1 85 ? -6.335 11.395 7.106 1.00 94.31 85 VAL A C 1
ATOM 655 O O . VAL A 1 85 ? -6.077 11.678 8.270 1.00 94.31 85 VAL A O 1
ATOM 658 N N . GLY A 1 86 ? -7.549 10.981 6.730 1.00 92.38 86 GLY A N 1
ATOM 659 C CA . GLY A 1 86 ? -8.670 10.882 7.665 1.00 92.38 86 GLY A CA 1
ATOM 660 C C . GLY A 1 86 ? -9.171 12.237 8.163 1.00 92.38 86 GLY A C 1
ATOM 661 O O . GLY A 1 86 ? -9.131 13.236 7.445 1.00 92.38 86 GLY A O 1
ATOM 662 N N . PHE A 1 87 ? -9.677 12.260 9.397 1.00 90.56 87 PHE A N 1
ATOM 663 C CA . PHE A 1 87 ? -10.134 13.473 10.074 1.00 90.56 87 PHE A CA 1
ATOM 664 C C . PHE A 1 87 ? -9.010 14.122 10.900 1.00 90.56 87 PHE A C 1
ATOM 666 O O . PHE A 1 87 ? -8.088 13.431 11.325 1.00 90.56 87 PHE A O 1
ATOM 673 N N . PRO A 1 88 ? -9.106 15.425 11.237 1.00 90.12 88 PRO A N 1
ATOM 674 C CA . PRO A 1 88 ? -8.042 16.159 11.938 1.00 90.12 88 PRO A CA 1
ATOM 675 C C . PRO A 1 88 ? -7.553 15.570 13.273 1.00 90.12 88 PRO A C 1
ATOM 677 O O . PRO A 1 88 ? -6.469 15.918 13.732 1.00 90.12 88 PRO A O 1
ATOM 680 N N . HIS A 1 89 ? -8.347 14.716 13.924 1.00 91.25 89 HIS A N 1
ATOM 681 C CA . HIS A 1 89 ? -8.000 14.087 15.204 1.00 91.25 89 HIS A CA 1
ATOM 682 C C . HIS A 1 89 ? -7.524 12.633 15.071 1.00 91.25 89 HIS A C 1
ATOM 684 O O . HIS A 1 89 ? -7.181 12.010 16.080 1.00 91.25 89 HIS A O 1
ATOM 690 N N . ASP A 1 90 ? -7.498 12.086 13.853 1.00 93.50 90 ASP A N 1
ATOM 691 C CA . ASP A 1 90 ? -6.997 10.740 13.606 1.00 93.50 90 ASP A CA 1
ATOM 692 C C . ASP A 1 90 ? -5.468 10.717 13.782 1.00 93.50 90 ASP A C 1
ATOM 694 O O . ASP A 1 90 ? -4.732 11.538 13.240 1.00 93.50 90 ASP A O 1
ATOM 698 N N . LYS A 1 91 ? -4.972 9.772 14.589 1.00 92.69 91 LYS A N 1
ATOM 699 C CA . LYS A 1 91 ? -3.536 9.663 14.930 1.00 92.69 91 LYS A CA 1
ATOM 700 C C . LYS A 1 91 ? -2.702 8.978 13.845 1.00 92.69 91 LYS A C 1
ATOM 702 O O . LYS A 1 91 ? -1.475 9.032 13.880 1.00 92.69 91 LYS A O 1
ATOM 707 N N . HIS A 1 92 ? -3.372 8.292 12.927 1.00 96.75 92 HIS A N 1
ATOM 708 C CA . HIS A 1 92 ? -2.788 7.524 11.838 1.00 96.75 92 HIS A CA 1
ATOM 709 C C . HIS A 1 92 ? -3.639 7.713 10.584 1.00 96.75 92 HIS A C 1
ATOM 711 O O . HIS A 1 92 ? -4.801 8.104 10.674 1.00 96.75 92 HIS A O 1
ATOM 717 N N . LEU A 1 93 ? -3.077 7.370 9.426 1.00 96.88 93 LEU A N 1
ATOM 718 C CA . LEU A 1 93 ? -3.840 7.339 8.183 1.00 96.88 93 LEU A CA 1
ATOM 719 C C . LEU A 1 93 ? -4.988 6.324 8.286 1.00 96.88 93 LEU A C 1
ATOM 721 O O . LEU A 1 93 ? -4.836 5.259 8.892 1.00 96.88 93 LEU A O 1
ATOM 725 N N . ILE A 1 94 ? -6.114 6.632 7.651 1.00 97.56 94 ILE A N 1
ATOM 726 C CA . ILE A 1 94 ? -7.281 5.753 7.581 1.00 97.56 94 ILE A CA 1
ATOM 727 C C . ILE A 1 94 ? -7.165 4.867 6.349 1.00 97.56 94 ILE A C 1
ATOM 729 O O . ILE A 1 94 ? -7.066 5.374 5.230 1.00 97.56 94 ILE A O 1
ATOM 733 N N . LEU A 1 95 ? -7.227 3.552 6.545 1.00 97.88 95 LEU A N 1
ATOM 734 C CA . LEU A 1 95 ? -7.363 2.592 5.457 1.00 97.88 95 LEU A CA 1
ATOM 735 C C . LEU A 1 95 ? -8.732 2.773 4.786 1.00 97.88 95 LEU A C 1
ATOM 737 O O . LEU A 1 95 ? -9.772 2.599 5.417 1.00 97.88 95 LEU A O 1
ATOM 741 N N . VAL A 1 96 ? -8.711 3.081 3.494 1.00 96.12 96 VAL A N 1
ATOM 742 C CA . VAL A 1 96 ? -9.891 3.284 2.645 1.00 96.12 96 VAL A CA 1
ATOM 743 C C . VAL A 1 96 ? -10.389 1.955 2.082 1.00 96.12 96 VAL A C 1
ATOM 745 O O . VAL A 1 96 ? -11.591 1.715 2.018 1.00 96.12 96 VAL A O 1
ATOM 748 N N . GLY A 1 97 ? -9.472 1.065 1.698 1.00 96.69 97 GLY A N 1
ATOM 749 C CA . GLY A 1 97 ? -9.824 -0.240 1.149 1.00 96.69 97 GLY A CA 1
ATOM 750 C C . GLY A 1 97 ? -8.611 -1.075 0.757 1.00 96.69 97 GLY A C 1
ATOM 751 O O . GLY A 1 97 ? -7.511 -0.546 0.585 1.00 96.69 97 GLY A O 1
ATOM 752 N N . TRP A 1 98 ? -8.837 -2.382 0.617 1.00 97.69 98 TRP A N 1
ATOM 753 C CA . TRP A 1 98 ? -7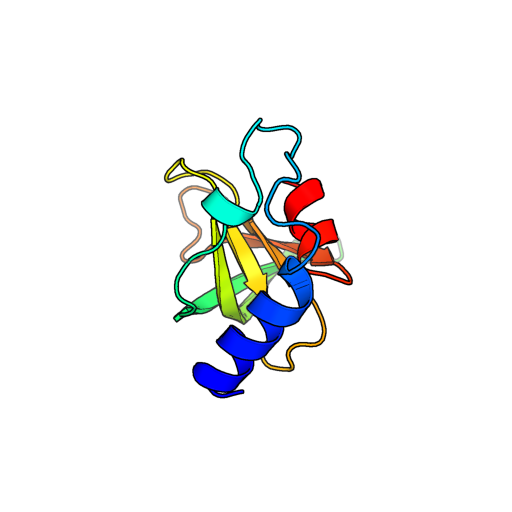.871 -3.345 0.088 1.00 97.69 98 TRP A CA 1
ATOM 754 C C . TRP A 1 98 ? -8.210 -3.712 -1.360 1.00 97.69 98 TRP A C 1
ATOM 756 O O . TRP A 1 98 ? -9.372 -3.854 -1.729 1.00 97.69 98 TRP A O 1
ATOM 766 N N . TYR A 1 99 ? -7.169 -3.952 -2.140 1.00 97.88 99 TYR A N 1
ATOM 767 C CA . TYR A 1 99 ? -7.158 -4.271 -3.557 1.00 97.88 99 TYR A CA 1
ATOM 768 C C . TYR A 1 99 ? -6.237 -5.473 -3.805 1.00 97.88 99 TYR A C 1
ATOM 770 O O . TYR A 1 99 ? -5.348 -5.789 -3.007 1.00 97.88 99 TYR A O 1
ATOM 778 N N . SER A 1 100 ? -6.452 -6.169 -4.920 1.00 94.69 100 SER A N 1
ATOM 779 C CA . SER A 1 100 ? -5.739 -7.411 -5.247 1.00 94.69 100 SER A CA 1
ATOM 780 C C . SER A 1 100 ? -4.302 -7.200 -5.734 1.00 94.69 100 SER A C 1
ATOM 782 O O . SER A 1 100 ? -3.503 -8.126 -5.660 1.00 94.69 100 SER A O 1
ATOM 784 N N . SER A 1 101 ? -3.959 -6.007 -6.227 1.00 96.88 101 SER A N 1
ATOM 785 C CA . SER A 1 101 ? -2.641 -5.702 -6.800 1.00 96.88 101 SER A CA 1
ATOM 786 C C . SER A 1 101 ? -2.227 -4.247 -6.584 1.00 96.88 101 SER A C 1
ATOM 788 O O . SER A 1 101 ? -3.074 -3.374 -6.353 1.00 96.88 101 SER A O 1
ATOM 790 N N . LEU A 1 102 ? -0.926 -3.981 -6.738 1.00 97.75 102 LEU A N 1
ATOM 791 C CA . LEU A 1 102 ? -0.366 -2.628 -6.714 1.00 97.75 102 LEU A CA 1
ATOM 792 C C . LEU A 1 102 ? -1.037 -1.738 -7.763 1.00 97.75 102 LEU A C 1
ATOM 794 O O . LEU A 1 102 ? -1.447 -0.625 -7.450 1.00 97.75 102 LEU A O 1
ATOM 798 N N . LEU A 1 103 ? -1.196 -2.254 -8.986 1.00 97.81 103 LEU A N 1
ATOM 799 C CA . LEU A 1 103 ? -1.801 -1.512 -10.088 1.00 97.81 103 LEU A CA 1
ATOM 800 C C . LEU A 1 103 ? -3.257 -1.145 -9.790 1.00 97.81 103 LEU A C 1
ATOM 802 O O . LEU A 1 103 ? -3.653 -0.004 -9.99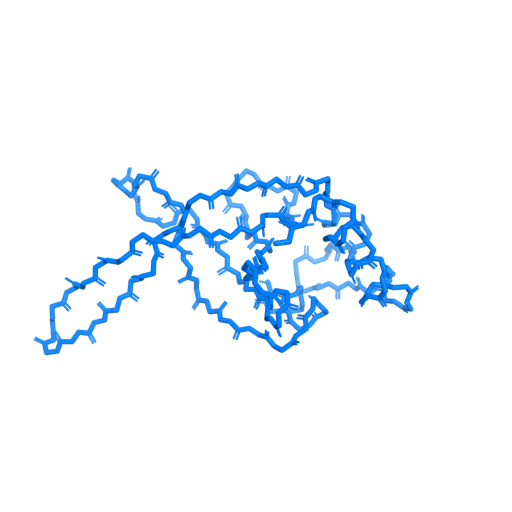9 1.00 97.81 103 LEU A O 1
ATOM 806 N N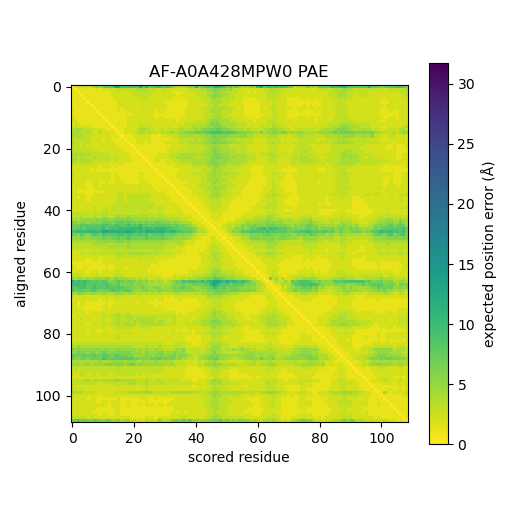 . SER A 1 104 ? -4.049 -2.084 -9.265 1.00 97.75 104 SER A N 1
ATOM 807 C CA . SER A 1 104 ? -5.447 -1.801 -8.919 1.00 97.75 104 SER A CA 1
ATOM 808 C C . SER A 1 104 ? -5.583 -0.769 -7.800 1.00 97.75 104 SER A C 1
ATOM 810 O O . SER A 1 104 ? -6.461 0.080 -7.883 1.00 97.75 104 SER A O 1
ATOM 812 N N . ALA A 1 105 ? -4.705 -0.801 -6.789 1.00 98.06 105 ALA A N 1
ATOM 813 C CA . ALA A 1 105 ? -4.684 0.236 -5.761 1.00 98.06 105 ALA A CA 1
ATOM 814 C C . ALA A 1 105 ? -4.278 1.588 -6.365 1.00 98.06 105 ALA A C 1
ATOM 816 O O . ALA A 1 105 ? -4.922 2.592 -6.096 1.00 98.06 105 ALA A O 1
ATOM 817 N N . PHE A 1 106 ? -3.260 1.606 -7.230 1.00 97.94 106 PHE A N 1
ATOM 818 C CA . PHE A 1 106 ? -2.785 2.820 -7.889 1.00 97.94 106 PHE A CA 1
ATOM 819 C C . PHE A 1 106 ? -3.853 3.483 -8.774 1.00 97.94 106 PHE A C 1
ATOM 821 O O . PHE A 1 106 ? -4.019 4.698 -8.739 1.00 97.94 106 PHE A O 1
ATOM 828 N N . LEU A 1 107 ? -4.595 2.692 -9.549 1.00 97.12 107 LEU A N 1
ATOM 829 C CA . LEU A 1 107 ? -5.664 3.188 -10.421 1.00 97.12 107 LEU A CA 1
ATOM 830 C C . LEU A 1 107 ? -6.915 3.646 -9.658 1.00 97.12 107 LEU A C 1
ATOM 832 O O . LEU A 1 107 ? -7.729 4.363 -10.232 1.00 97.12 107 LEU A O 1
ATOM 836 N N . ALA A 1 108 ? -7.081 3.209 -8.407 1.00 96.06 108 ALA A N 1
ATOM 837 C CA . ALA A 1 108 ? -8.197 3.590 -7.545 1.00 96.06 108 ALA A CA 1
ATOM 838 C C . ALA A 1 108 ? -7.927 4.851 -6.705 1.00 96.06 108 ALA A C 1
ATOM 840 O O . ALA A 1 108 ? -8.815 5.262 -5.958 1.00 96.06 108 ALA A O 1
ATOM 841 N N . MET A 1 109 ? -6.715 5.414 -6.792 1.00 91.19 109 MET A N 1
ATOM 842 C CA . MET A 1 109 ? -6.406 6.751 -6.275 1.00 91.19 109 MET A CA 1
ATOM 843 C C . MET A 1 109 ? -7.086 7.795 -7.147 1.00 91.19 109 MET A C 1
ATOM 845 O O . MET A 1 109 ? -7.852 8.584 -6.562 1.00 91.19 109 MET A O 1
#

Secondary structure (DSSP, 8-state):
--HHHHHHHHHHHHTTTTT-B-TTS-BHHHHEEEEEEEEEEEEEEETTEEEEEEEEEEEEEE-SSSSS-EEEEETTSS-EEEEE--STT-SSEEEEEEESSHHHHHHT-

pLDDT: mean 95.86, std 3.06, range [81.12, 98.62]

Radius of gyration: 13.76 Å; Cα contacts (8 Å, |Δi|>4): 223; chains: 1; bounding box: 39×27×33 Å

Mean predicted aligned error: 2.78 Å

Sequence (109 aa):
MTLDEVRALVRAQSAENLSVTNAHRIKLEQAIISPQTISLIFRTVVDGRVKDQTLNAWLVGQEGTADGYKIVMREDGKQFGLASVGFPHDKHLILVGWYSSLLSAFLAM

Organism: NCBI:txid570835

Nearest PDB structures (foldseek):
  2q2g-assembly1_A  TM=3.481E-01  e=1.203E+00  Cryptosporidium parvum Iowa II
  5tw7-assembly2_B  TM=2.581E-01  e=1.203E+00  Neisseria gonorrhoeae
  5tw7-assembly3_C  TM=2.509E-01  e=1.693E+00  Neisseria gonorrhoeae
  2qej-assembly1_C  TM=3.402E-01  e=8.355E+00  Staphylococcus aureus

Solvent-accessible surface area (backbone atoms on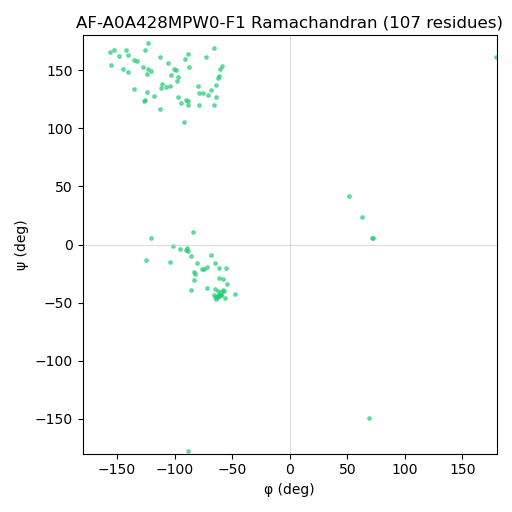ly — not comparable to full-atom values): 6075 Å² total; per-residue (Å²): 114,53,72,66,57,50,54,52,50,54,47,69,63,34,70,94,44,37,80,46,62,33,86,81,72,46,36,45,61,73,24,54,51,82,71,44,82,44,64,29,28,45,68,46,76,57,97,91,37,84,45,76,42,82,42,70,29,32,38,42,27,36,47,97,47,93,73,41,47,29,32,32,28,43,60,84,68,70,33,16,21,36,26,32,57,69,54,98,83,52,93,39,35,27,49,75,49,79,30,80,34,60,59,57,29,52,58,70,93

Foldseek 3Di:
DDQVVLVVLLCVQCVVQQQPAAPVGDGNVQFFDRKDKDKEWEWDADPNDIDTDIAIWIFGTFDPDPQGWTWTAHPVRQWIWIWGPPDPPDPHTYTPDIDRGPVVRNRVD